Protein AF-A0A8X6WU64-F1 (afdb_monomer_lite)

Foldseek 3Di:
DDDPPPPPPPPPDPPVNVVVVVVVVVLVVLLCCLVPVVVVVVPDVPPPDPDDDDDQQDKDFDSDPPSDPPDTDIDGRHDDDDDDD

Organism: NCBI:txid2747483

Secondary structure (DSSP, 8-state):
-PPPP-------S-HHHHHHHHHHHHHHHHHHHHHHHHHHHT---TTSS-PPPP-TT-EEEE----S-TT--EEEE---------

Radius of gyration: 22.75 Å; chains: 1; bounding box: 36×39×63 Å

InterPro domains:
  IPR040676 Domain of unknown function DUF5641 [PF18701] (17-85)

pLDDT: mean 72.2, std 12.38, range [45.53, 91.06]

Sequence (85 aa):
MSFPEPHTVPDSFSLSSRWSLIQRLRDTFWARWSSEYLNELQRRTKWTDVKENLKVGQLVLLKNASKIPMKWTLARVIKIHPGED

Structure (mmCIF, N/CA/C/O backbone):
data_AF-A0A8X6WU64-F1
#
_entry.id   AF-A0A8X6WU64-F1
#
loop_
_atom_site.group_PDB
_atom_site.id
_atom_site.type_symbol
_atom_site.label_atom_id
_atom_site.label_alt_id
_atom_site.label_comp_id
_atom_site.label_asym_id
_atom_site.label_entity_id
_atom_site.label_seq_id
_atom_site.pdbx_PDB_ins_code
_atom_site.Cartn_x
_atom_site.Cartn_y
_atom_site.Cartn_z
_atom_site.occupancy
_atom_site.B_iso_or_equiv
_atom_site.auth_seq_id
_atom_site.auth_comp_id
_atom_site.auth_asym_id
_atom_site.auth_atom_id
_atom_site.pdbx_PDB_model_num
ATOM 1 N N . MET A 1 1 ? 16.680 32.061 -30.582 1.00 50.53 1 MET A N 1
ATOM 2 C CA . MET A 1 1 ? 16.471 30.970 -29.609 1.00 50.53 1 MET A CA 1
ATOM 3 C C . MET A 1 1 ? 16.380 29.679 -30.394 1.00 50.53 1 MET A C 1
ATOM 5 O O . MET A 1 1 ? 15.448 29.526 -31.170 1.00 50.53 1 MET A O 1
ATOM 9 N N . SER A 1 2 ? 17.406 28.837 -30.313 1.00 62.09 2 SER A N 1
ATOM 10 C CA . SER A 1 2 ? 17.475 27.562 -31.027 1.00 62.09 2 SER A CA 1
ATOM 11 C C . SER A 1 2 ? 16.507 26.568 -30.388 1.00 62.09 2 SER A C 1
ATOM 13 O O . SER A 1 2 ? 16.566 26.320 -29.185 1.00 62.09 2 SER A O 1
ATOM 15 N N . PHE A 1 3 ? 15.596 26.031 -31.198 1.00 56.25 3 PHE A N 1
ATOM 16 C CA . PHE A 1 3 ? 14.794 24.873 -30.821 1.00 56.25 3 PHE A CA 1
ATOM 17 C C . PHE A 1 3 ? 15.743 23.695 -30.549 1.00 56.25 3 PHE A C 1
ATOM 19 O O . PHE A 1 3 ? 16.677 23.506 -31.332 1.00 56.25 3 PHE A O 1
ATOM 26 N N . PRO A 1 4 ? 15.552 22.922 -29.466 1.00 67.81 4 PRO A N 1
ATOM 27 C CA . PRO A 1 4 ? 16.365 21.738 -29.238 1.00 67.81 4 PRO A CA 1
ATOM 28 C C . PRO A 1 4 ? 16.122 20.762 -30.392 1.00 67.81 4 PRO A C 1
ATOM 30 O O . PRO A 1 4 ? 14.970 20.471 -30.724 1.00 67.81 4 PRO A O 1
ATOM 33 N N . GLU A 1 5 ? 17.198 20.297 -31.027 1.00 61.59 5 GLU A N 1
ATOM 34 C CA . GLU A 1 5 ? 17.106 19.307 -32.097 1.00 61.59 5 GLU A CA 1
ATOM 35 C C . GLU A 1 5 ? 16.363 18.060 -31.591 1.00 61.59 5 GLU A C 1
ATOM 37 O O . GLU A 1 5 ? 16.611 17.605 -30.465 1.00 61.59 5 GLU A O 1
ATOM 42 N N . PRO A 1 6 ? 15.446 17.486 -32.392 1.00 66.31 6 PRO A N 1
ATOM 43 C CA . PRO A 1 6 ? 14.868 16.200 -32.062 1.00 66.31 6 PRO A CA 1
ATOM 44 C C . PRO A 1 6 ? 16.004 15.180 -32.060 1.00 66.31 6 PRO A C 1
ATOM 46 O O . PRO A 1 6 ? 16.584 14.856 -33.092 1.00 66.31 6 PRO A O 1
ATOM 49 N N . HIS A 1 7 ? 16.331 14.688 -30.872 1.00 57.88 7 HIS A N 1
ATOM 50 C CA . HIS A 1 7 ? 17.230 13.569 -30.674 1.00 57.88 7 HIS A CA 1
ATOM 51 C C . HIS A 1 7 ? 16.601 12.346 -31.351 1.00 57.88 7 HIS A C 1
ATOM 53 O O . HIS A 1 7 ? 15.780 11.639 -30.768 1.00 57.88 7 HIS A O 1
ATOM 59 N N . THR A 1 8 ? 16.954 12.092 -32.609 1.00 63.50 8 THR A N 1
ATOM 60 C CA . THR A 1 8 ? 16.639 10.830 -33.277 1.00 63.50 8 THR A CA 1
ATOM 61 C C . THR A 1 8 ? 17.552 9.767 -32.688 1.00 63.50 8 THR A C 1
ATOM 63 O O . THR A 1 8 ? 18.574 9.399 -33.265 1.00 63.50 8 THR A O 1
ATOM 66 N N . VAL A 1 9 ? 17.214 9.308 -31.482 1.00 63.50 9 VAL A N 1
ATOM 67 C CA . VAL A 1 9 ? 17.735 8.043 -30.977 1.00 63.50 9 VAL A CA 1
ATOM 68 C C . VAL A 1 9 ? 17.364 6.979 -32.014 1.00 63.50 9 VAL A C 1
ATOM 70 O O . VAL A 1 9 ? 16.190 6.896 -32.382 1.00 63.50 9 VAL A O 1
ATOM 73 N N . PRO A 1 10 ? 18.325 6.210 -32.555 1.00 57.88 10 PRO A N 1
ATOM 74 C CA . PRO A 1 10 ? 17.981 5.100 -33.423 1.00 57.88 10 PRO A CA 1
ATOM 75 C C . PRO A 1 10 ? 17.062 4.185 -32.618 1.00 57.88 10 PRO A C 1
ATOM 77 O O . PRO A 1 10 ? 17.408 3.781 -31.507 1.00 57.88 10 PRO A O 1
ATOM 80 N N . ASP A 1 11 ? 15.870 3.926 -33.150 1.00 61.66 11 ASP A N 1
ATOM 81 C CA . ASP A 1 11 ? 14.829 3.104 -32.532 1.00 61.66 11 ASP A CA 1
ATOM 82 C C . ASP A 1 11 ? 15.274 1.626 -32.577 1.00 61.66 11 ASP A C 1
ATOM 84 O O . ASP A 1 11 ? 14.724 0.793 -33.287 1.00 61.66 11 ASP A O 1
ATOM 88 N N . SER A 1 12 ? 16.377 1.305 -31.893 1.00 59.97 12 SER A N 1
ATOM 89 C CA . SER A 1 12 ? 16.952 -0.042 -31.793 1.00 59.97 12 SER A CA 1
ATOM 90 C C . SER A 1 12 ? 16.368 -0.828 -30.622 1.00 59.97 12 SER A C 1
ATOM 92 O O . SER A 1 12 ? 16.622 -2.024 -30.476 1.00 59.97 12 SER A O 1
ATOM 94 N N . PHE A 1 13 ? 15.548 -0.181 -29.793 1.00 61.56 13 PHE A N 1
ATOM 95 C CA . PHE A 1 13 ? 14.769 -0.847 -28.766 1.00 61.56 13 PHE A CA 1
ATOM 96 C C . PHE A 1 13 ? 13.379 -1.122 -29.310 1.00 61.56 13 PHE A C 1
ATOM 98 O O . PHE A 1 13 ? 12.604 -0.204 -29.558 1.00 61.56 13 PHE A O 1
ATOM 105 N N . SER A 1 14 ? 13.044 -2.404 -29.455 1.00 78.19 14 SER A N 1
ATOM 106 C CA . SER A 1 14 ? 11.690 -2.799 -29.835 1.00 78.19 14 SER A CA 1
ATOM 107 C C . SER A 1 14 ? 10.659 -2.109 -28.928 1.00 78.19 14 SER A C 1
ATOM 109 O O . SER A 1 14 ? 10.862 -1.984 -27.713 1.00 78.19 14 SER A O 1
ATOM 111 N N . LEU A 1 15 ? 9.524 -1.689 -29.493 1.00 78.69 15 LEU A N 1
ATOM 112 C CA . LEU A 1 15 ? 8.423 -1.084 -28.730 1.00 78.69 15 LEU A CA 1
ATOM 113 C C . LEU A 1 15 ? 8.003 -1.956 -27.529 1.00 78.69 15 LEU A C 1
ATOM 115 O O . LEU A 1 15 ? 7.645 -1.432 -26.475 1.00 78.69 15 LEU A O 1
ATOM 119 N N . SER A 1 16 ? 8.133 -3.280 -27.664 1.00 78.06 16 SER A N 1
ATOM 120 C CA . SER A 1 16 ? 7.931 -4.267 -26.598 1.00 78.06 16 SER A CA 1
ATOM 121 C C . SER A 1 16 ? 8.930 -4.112 -25.442 1.00 78.06 16 SER A C 1
ATOM 123 O O . SER A 1 16 ? 8.536 -4.079 -24.275 1.00 78.06 16 SER A O 1
ATOM 125 N N . SER A 1 17 ? 10.221 -3.937 -25.744 1.00 79.25 17 SER A N 1
ATOM 126 C CA . SER A 1 17 ? 11.267 -3.691 -24.742 1.00 79.25 17 SER A CA 1
ATOM 127 C C . SER A 1 17 ? 11.010 -2.395 -23.974 1.00 79.25 17 SER A C 1
ATOM 129 O O . SER A 1 17 ? 11.108 -2.373 -22.745 1.00 79.25 17 SER A O 1
ATOM 131 N N . ARG A 1 18 ? 10.617 -1.328 -24.682 1.00 83.38 18 ARG A N 1
ATOM 132 C CA . ARG A 1 18 ? 10.281 -0.040 -24.061 1.00 83.38 18 ARG A CA 1
ATOM 133 C C . ARG A 1 18 ? 9.037 -0.146 -23.178 1.00 83.38 18 ARG A C 1
ATOM 135 O O . ARG A 1 18 ? 9.035 0.366 -22.062 1.00 83.38 18 ARG A O 1
ATOM 142 N N . TRP A 1 19 ? 8.007 -0.856 -23.636 1.00 83.75 19 TRP A N 1
ATOM 143 C CA . TRP A 1 19 ? 6.804 -1.111 -22.845 1.00 83.75 19 TRP A CA 1
ATOM 144 C C . TRP A 1 19 ? 7.106 -1.901 -21.567 1.00 83.75 19 TRP A C 1
ATOM 146 O O . TRP A 1 19 ? 6.689 -1.496 -20.484 1.00 83.75 19 TRP A O 1
ATOM 156 N N . SER A 1 20 ? 7.891 -2.977 -21.669 1.00 85.38 20 SER A N 1
ATOM 157 C CA . SER A 1 20 ? 8.317 -3.788 -20.519 1.00 85.38 20 SER A CA 1
ATOM 158 C C . SER A 1 20 ? 9.107 -2.968 -19.492 1.00 85.38 20 SER A C 1
ATOM 160 O O . SER A 1 20 ? 8.871 -3.079 -18.286 1.00 85.38 20 SER A O 1
ATOM 162 N N . LEU A 1 21 ? 9.989 -2.076 -19.958 1.00 88.88 21 LEU A N 1
ATOM 163 C CA . LEU A 1 21 ? 10.723 -1.154 -19.091 1.00 88.88 21 LEU A CA 1
ATOM 164 C C . LEU A 1 21 ? 9.780 -0.196 -18.350 1.00 88.88 21 LEU A C 1
ATOM 166 O O . LEU A 1 21 ? 9.899 -0.044 -17.135 1.00 88.88 21 LEU A O 1
ATOM 170 N N . ILE A 1 22 ? 8.816 0.406 -19.053 1.00 89.50 22 ILE A N 1
ATOM 171 C CA . ILE A 1 22 ? 7.823 1.310 -18.451 1.00 89.50 22 ILE A CA 1
ATOM 172 C C . ILE A 1 22 ? 6.971 0.574 -17.408 1.00 89.50 22 ILE A C 1
ATOM 174 O O . ILE A 1 22 ? 6.746 1.112 -16.325 1.00 89.50 22 ILE A O 1
ATOM 178 N N . GLN A 1 23 ? 6.539 -0.661 -17.688 1.00 89.00 23 GLN A N 1
ATOM 179 C CA . GLN A 1 23 ? 5.794 -1.469 -16.714 1.00 89.00 23 GLN A CA 1
ATOM 180 C C . GLN A 1 23 ? 6.636 -1.763 -15.466 1.00 89.00 23 GLN A C 1
ATOM 182 O O . GLN A 1 23 ? 6.174 -1.536 -14.352 1.00 89.00 23 GLN A O 1
ATOM 187 N N . ARG A 1 24 ? 7.907 -2.159 -15.628 1.00 89.81 24 ARG A N 1
ATOM 188 C CA . ARG A 1 24 ? 8.814 -2.380 -14.487 1.00 89.81 24 ARG A CA 1
ATOM 189 C C . ARG A 1 24 ? 9.024 -1.124 -13.644 1.00 89.81 24 ARG A C 1
ATOM 191 O O . ARG A 1 24 ? 9.033 -1.209 -12.414 1.00 89.81 24 ARG A O 1
ATOM 198 N N . LEU A 1 25 ? 9.195 0.034 -14.284 1.00 91.06 25 LEU A N 1
ATOM 199 C CA . LEU A 1 25 ? 9.337 1.314 -13.585 1.00 91.06 25 LEU A CA 1
ATOM 200 C C . LEU A 1 25 ? 8.063 1.667 -12.816 1.00 91.06 25 LEU A C 1
ATOM 202 O O . LEU A 1 25 ? 8.141 2.037 -11.646 1.00 91.06 25 LEU A O 1
ATOM 206 N N . ARG A 1 26 ? 6.895 1.481 -13.442 1.00 88.88 26 ARG A N 1
ATOM 207 C CA . ARG A 1 26 ? 5.589 1.653 -12.801 1.00 88.88 26 ARG A CA 1
ATOM 208 C C . ARG A 1 26 ? 5.445 0.750 -11.576 1.00 88.88 26 ARG A C 1
ATOM 210 O O . ARG A 1 26 ? 5.077 1.243 -10.514 1.00 88.88 26 ARG A O 1
ATOM 217 N N . ASP A 1 27 ? 5.730 -0.540 -11.706 1.00 87.00 27 ASP A N 1
ATOM 218 C CA . ASP A 1 27 ? 5.578 -1.501 -10.610 1.00 87.00 27 ASP A CA 1
ATOM 219 C C . ASP A 1 27 ? 6.521 -1.177 -9.450 1.00 87.00 27 ASP A C 1
ATOM 221 O O . ASP A 1 27 ? 6.106 -1.172 -8.292 1.00 87.00 27 ASP A O 1
ATOM 225 N N . THR A 1 28 ? 7.772 -0.827 -9.758 1.00 88.38 28 THR A N 1
ATOM 226 C CA . THR A 1 28 ? 8.760 -0.412 -8.752 1.00 88.38 28 THR A CA 1
ATOM 227 C C . THR A 1 28 ? 8.318 0.863 -8.037 1.00 88.38 28 THR A C 1
ATOM 229 O O . THR A 1 28 ? 8.412 0.950 -6.811 1.00 88.38 28 THR A O 1
ATOM 232 N N . PHE A 1 29 ? 7.798 1.838 -8.788 1.00 85.69 29 PHE A N 1
ATOM 233 C CA . PHE A 1 29 ? 7.260 3.075 -8.235 1.00 85.69 29 PHE A CA 1
ATOM 234 C C . PHE A 1 29 ? 6.085 2.804 -7.292 1.00 85.69 29 PHE A C 1
ATOM 236 O O . PHE A 1 29 ? 6.109 3.264 -6.156 1.00 85.69 29 PHE A O 1
ATOM 243 N N . TRP A 1 30 ? 5.088 2.016 -7.708 1.00 79.12 30 TRP A N 1
ATOM 244 C CA . TRP A 1 30 ? 3.925 1.711 -6.866 1.00 79.12 30 TRP A CA 1
ATOM 245 C C . TRP A 1 30 ? 4.271 0.839 -5.659 1.00 79.12 30 TRP A C 1
ATOM 247 O O . TRP A 1 30 ? 3.701 1.039 -4.587 1.00 79.12 30 TRP A O 1
ATOM 257 N N . ALA A 1 31 ? 5.224 -0.086 -5.792 1.00 82.44 31 ALA A N 1
ATOM 258 C CA . ALA A 1 31 ? 5.728 -0.864 -4.665 1.00 82.44 31 ALA A CA 1
ATOM 259 C C . ALA A 1 31 ? 6.362 0.051 -3.606 1.00 82.44 31 ALA A C 1
ATOM 261 O O . ALA A 1 31 ? 5.991 -0.020 -2.434 1.00 82.44 31 ALA A O 1
ATOM 262 N N . ARG A 1 32 ? 7.248 0.967 -4.023 1.00 82.12 32 ARG A N 1
ATOM 263 C CA . ARG A 1 32 ? 7.866 1.948 -3.118 1.00 82.12 32 ARG A CA 1
ATOM 264 C C . ARG A 1 32 ? 6.849 2.921 -2.541 1.00 82.12 32 ARG A C 1
ATOM 266 O O . ARG A 1 32 ? 6.783 3.060 -1.328 1.00 82.12 32 ARG A O 1
ATOM 273 N N . TRP A 1 33 ? 5.995 3.509 -3.376 1.00 77.75 33 TRP A N 1
ATOM 274 C CA . TRP A 1 33 ? 4.947 4.428 -2.936 1.00 77.75 33 TRP A CA 1
ATOM 275 C C . TRP A 1 33 ? 4.009 3.765 -1.922 1.00 77.75 33 TRP A C 1
ATOM 277 O O . TRP A 1 33 ? 3.790 4.311 -0.852 1.00 77.75 33 TRP A O 1
ATOM 287 N N . SER A 1 34 ? 3.505 2.557 -2.188 1.00 74.75 34 SER A N 1
ATOM 288 C CA . SER A 1 34 ? 2.601 1.870 -1.251 1.00 74.75 34 SER A CA 1
ATOM 289 C C . SER A 1 34 ? 3.267 1.518 0.083 1.00 74.75 34 SER A C 1
ATOM 291 O O . SER A 1 34 ? 2.60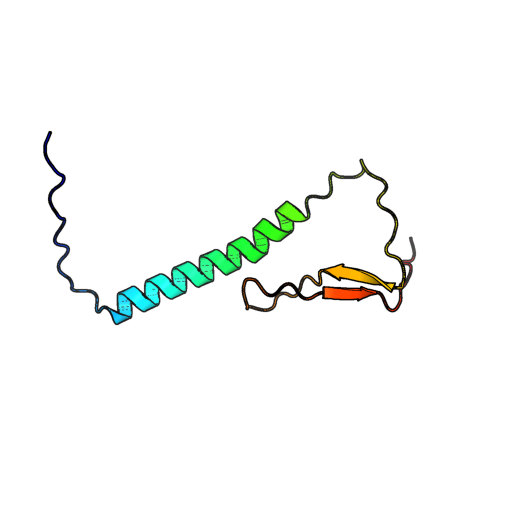2 1.534 1.116 1.00 74.75 34 SER A O 1
ATOM 293 N N . SER A 1 35 ? 4.572 1.234 0.078 1.00 73.19 35 SER A N 1
ATOM 294 C CA . SER A 1 35 ? 5.342 0.974 1.294 1.00 73.19 35 SER A CA 1
ATOM 295 C C . SER A 1 35 ? 5.607 2.263 2.076 1.00 73.19 35 SER A C 1
ATOM 297 O O . SER A 1 35 ? 5.318 2.348 3.268 1.00 73.19 35 SER A O 1
ATOM 299 N N . GLU A 1 36 ? 6.131 3.286 1.407 1.00 71.44 36 GLU A N 1
ATOM 300 C CA . GLU A 1 36 ? 6.659 4.495 2.042 1.00 71.44 36 GLU A CA 1
ATOM 301 C C . GLU A 1 36 ? 5.561 5.526 2.317 1.00 71.44 36 GLU A C 1
ATOM 303 O O . GLU A 1 36 ? 5.434 5.994 3.446 1.00 71.44 36 GLU A O 1
ATOM 308 N N . TYR A 1 37 ? 4.685 5.799 1.347 1.00 67.75 37 TYR A N 1
ATOM 309 C CA . TYR A 1 37 ? 3.624 6.800 1.482 1.00 67.75 37 TYR A CA 1
ATOM 310 C C . TYR A 1 37 ? 2.609 6.422 2.564 1.00 67.75 37 TYR A C 1
ATOM 312 O O . TYR A 1 37 ? 2.150 7.278 3.314 1.00 67.75 37 TYR A O 1
ATOM 320 N N . LEU A 1 38 ? 2.281 5.132 2.709 1.00 63.38 38 LEU A N 1
ATOM 321 C CA . LEU A 1 38 ? 1.419 4.678 3.803 1.00 63.38 38 LEU A CA 1
ATOM 322 C C . LEU A 1 38 ? 2.079 4.807 5.171 1.00 63.38 38 LEU A C 1
ATOM 324 O O . LEU A 1 38 ? 1.385 5.091 6.146 1.00 63.38 38 LEU A O 1
ATOM 328 N N . ASN A 1 39 ? 3.392 4.595 5.257 1.00 63.06 39 ASN A N 1
ATOM 329 C CA . ASN A 1 39 ? 4.127 4.800 6.500 1.00 63.06 39 ASN A CA 1
ATOM 330 C C . ASN A 1 39 ? 4.222 6.293 6.848 1.00 63.06 39 ASN A C 1
ATOM 332 O O . ASN A 1 39 ? 4.074 6.644 8.016 1.00 63.06 39 ASN A O 1
ATOM 336 N N . GLU A 1 40 ? 4.371 7.173 5.854 1.00 64.00 40 GLU A N 1
ATOM 337 C CA . GLU A 1 40 ? 4.309 8.625 6.051 1.00 64.00 40 GLU A CA 1
ATOM 338 C C . GLU A 1 40 ? 2.907 9.106 6.442 1.00 64.00 40 GLU A C 1
ATOM 340 O O . GLU A 1 40 ? 2.783 9.886 7.384 1.00 64.00 40 GLU A O 1
ATOM 345 N N . LEU A 1 41 ? 1.838 8.592 5.818 1.00 62.09 41 LEU A N 1
ATOM 346 C CA . LEU A 1 41 ? 0.456 8.879 6.237 1.00 62.09 41 LEU A CA 1
ATOM 347 C C . LEU A 1 41 ? 0.162 8.348 7.648 1.00 62.09 41 LEU A C 1
ATOM 349 O O . LEU A 1 41 ? -0.633 8.924 8.389 1.00 62.09 41 LEU A O 1
ATOM 353 N N . GLN A 1 42 ? 0.809 7.242 8.026 1.00 57.19 42 GLN A N 1
ATOM 354 C CA . GLN A 1 42 ? 0.797 6.694 9.379 1.00 57.19 42 GLN A CA 1
ATOM 355 C C . GLN A 1 42 ? 1.836 7.334 10.308 1.00 57.19 42 GLN A C 1
ATOM 357 O O . GLN A 1 42 ? 2.016 6.792 11.404 1.00 57.19 42 GLN A O 1
ATOM 362 N N . ARG A 1 43 ? 2.471 8.477 9.973 1.00 56.31 43 ARG A N 1
ATOM 363 C CA . ARG A 1 43 ? 3.158 9.302 10.986 1.00 56.31 43 ARG A CA 1
ATOM 364 C C . ARG A 1 43 ? 2.128 9.715 12.032 1.00 56.31 43 ARG A C 1
ATOM 366 O O . ARG A 1 43 ? 1.526 10.781 11.980 1.00 56.31 43 ARG A O 1
ATOM 373 N N . ARG A 1 44 ? 1.939 8.852 13.028 1.00 54.81 44 ARG A N 1
ATOM 374 C CA . ARG A 1 44 ? 1.424 9.238 14.325 1.00 54.81 44 ARG A CA 1
ATOM 375 C C . ARG A 1 44 ? 2.445 10.225 14.858 1.00 54.81 44 ARG A C 1
ATOM 377 O O . ARG A 1 44 ?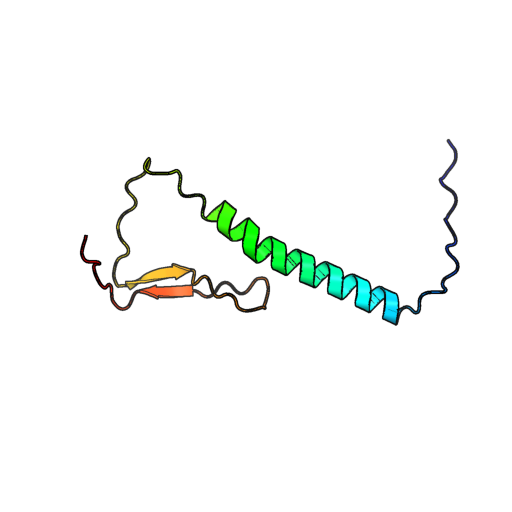 3.603 9.860 15.062 1.00 54.81 44 ARG A O 1
ATOM 384 N N . THR A 1 45 ? 2.028 11.468 15.060 1.00 54.06 45 THR A N 1
ATOM 385 C CA . THR A 1 45 ? 2.729 12.377 15.959 1.00 54.06 45 THR A CA 1
ATOM 386 C C . THR A 1 45 ? 2.922 11.597 17.255 1.00 54.06 45 THR A C 1
ATOM 388 O O . THR A 1 45 ? 1.943 11.184 17.878 1.00 54.06 45 THR A O 1
ATOM 391 N N . LYS A 1 46 ? 4.169 11.232 17.573 1.00 45.53 46 LYS A N 1
ATOM 392 C CA . LYS A 1 46 ? 4.489 10.460 18.775 1.00 45.53 46 LYS A CA 1
ATOM 393 C C . LYS A 1 46 ? 3.833 11.183 19.961 1.00 45.53 46 LYS A C 1
ATOM 395 O O . LYS A 1 46 ? 4.159 12.335 20.224 1.00 45.53 46 LYS A O 1
ATOM 400 N N . TRP A 1 47 ? 2.896 10.500 20.618 1.00 55.25 47 TRP A N 1
ATOM 401 C CA . TRP A 1 47 ? 2.402 10.799 21.967 1.00 55.25 47 TRP A CA 1
ATOM 402 C C . TRP A 1 47 ? 1.833 12.202 22.236 1.00 55.25 47 TRP A C 1
ATOM 404 O O . TRP A 1 47 ? 1.888 12.658 23.370 1.00 55.25 47 TRP A O 1
ATOM 414 N N . THR A 1 48 ? 1.285 12.898 21.238 1.00 54.66 48 THR A N 1
ATOM 415 C CA . THR A 1 48 ? 0.696 14.242 21.452 1.00 54.66 48 THR A CA 1
ATOM 416 C C . THR A 1 48 ? -0.825 14.267 21.408 1.00 54.66 48 TH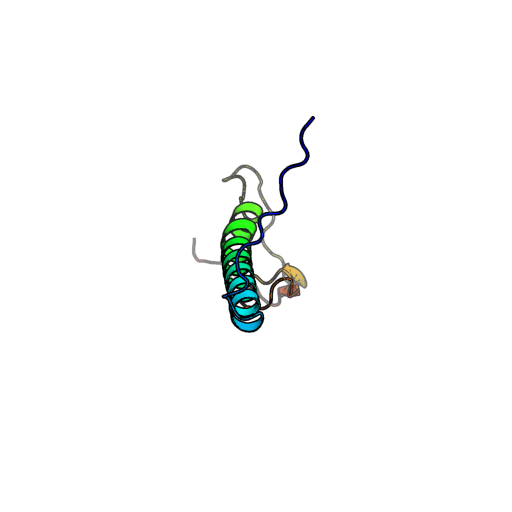R A C 1
ATOM 418 O O . THR A 1 48 ? -1.418 15.203 21.927 1.00 54.66 48 THR A O 1
ATOM 421 N N . ASP A 1 49 ? -1.459 13.230 20.861 1.00 56.41 49 ASP A N 1
ATOM 422 C CA . ASP A 1 49 ? -2.914 13.142 20.773 1.00 56.41 49 ASP A CA 1
ATOM 423 C C . ASP A 1 49 ? -3.393 11.812 21.357 1.00 56.41 49 ASP A C 1
ATOM 425 O O . ASP A 1 49 ? -3.015 10.732 20.881 1.00 56.41 49 ASP A O 1
ATOM 429 N N . VAL A 1 50 ? -4.219 11.886 22.402 1.00 59.97 50 VAL A N 1
ATOM 430 C CA . VAL A 1 50 ? -4.917 10.728 22.967 1.00 59.97 50 VAL A CA 1
ATOM 431 C C . VAL A 1 50 ? -5.988 10.323 21.958 1.00 59.97 50 VAL A C 1
ATOM 433 O O . VAL A 1 50 ? -7.134 10.759 22.016 1.00 59.97 50 VAL A O 1
ATOM 436 N N . LYS A 1 51 ? -5.609 9.504 20.974 1.00 65.81 51 LYS A N 1
ATOM 437 C CA . LYS A 1 51 ? -6.591 8.883 20.084 1.00 65.81 51 LYS A CA 1
ATOM 438 C C . LYS A 1 51 ? -7.387 7.856 20.873 1.00 65.81 51 LYS A C 1
ATOM 440 O O . LYS A 1 51 ? -6.802 6.973 21.496 1.00 65.81 51 LYS A O 1
ATOM 445 N N . GLU A 1 52 ? -8.712 7.952 20.791 1.00 70.69 52 GLU A N 1
ATOM 446 C CA . GLU A 1 52 ? -9.601 6.925 21.326 1.00 70.69 52 GLU A CA 1
ATOM 447 C C . GLU A 1 52 ? -9.195 5.540 20.801 1.00 70.69 52 GLU A C 1
ATOM 449 O O . GLU A 1 52 ? -8.864 5.368 19.620 1.00 70.69 52 GLU A O 1
ATOM 454 N N . ASN A 1 53 ? -9.237 4.546 21.690 1.00 76.38 53 ASN A N 1
ATOM 455 C CA . ASN A 1 53 ? -9.068 3.152 21.305 1.00 76.38 53 ASN A CA 1
ATOM 456 C C . ASN A 1 53 ? -10.119 2.755 20.259 1.00 76.38 53 ASN A C 1
ATOM 458 O O . ASN A 1 53 ? -11.229 3.291 20.233 1.00 76.38 53 ASN A O 1
ATOM 462 N N . LEU A 1 54 ? -9.761 1.798 19.398 1.00 80.19 54 LEU A N 1
ATOM 463 C CA . LEU A 1 54 ? -10.694 1.229 18.424 1.00 80.19 54 LEU A CA 1
ATOM 464 C C . LEU A 1 54 ? -11.944 0.719 19.150 1.00 80.19 54 LEU A C 1
ATOM 466 O O . LEU A 1 54 ? -11.830 0.141 20.227 1.00 80.19 54 LEU A O 1
ATOM 470 N N . LYS A 1 55 ? -13.124 0.919 18.557 1.00 84.88 55 LYS A N 1
ATOM 471 C CA . LYS A 1 55 ? -14.407 0.446 19.103 1.00 84.88 55 LYS A CA 1
ATOM 472 C C . LYS A 1 55 ? -14.990 -0.654 18.214 1.00 84.88 55 LYS A C 1
ATOM 474 O O . LYS A 1 55 ? -14.836 -0.626 16.991 1.00 84.88 55 LYS A O 1
ATOM 479 N N . VAL A 1 56 ? -15.672 -1.634 18.814 1.00 87.94 56 VAL A N 1
ATOM 480 C CA . VAL A 1 56 ? -16.432 -2.638 18.048 1.00 87.94 56 VAL A CA 1
ATOM 481 C C . VAL A 1 56 ? -17.490 -1.910 17.215 1.00 87.94 56 VAL A C 1
ATOM 483 O O . VAL A 1 56 ? -18.155 -1.001 17.699 1.00 87.94 56 VAL A O 1
ATOM 486 N N . GLY A 1 57 ? -17.614 -2.278 15.942 1.00 84.69 57 GLY A N 1
ATOM 487 C CA . GLY A 1 57 ? -18.499 -1.628 14.975 1.00 84.69 57 GLY A CA 1
ATOM 488 C C . GLY A 1 57 ? -17.865 -0.473 14.195 1.00 84.69 57 GLY A C 1
ATOM 489 O O . GLY A 1 57 ? -18.443 -0.038 13.198 1.00 84.69 57 GLY A O 1
ATOM 490 N N . GLN A 1 58 ? -16.668 -0.013 14.572 1.00 84.94 58 GLN A N 1
ATOM 491 C CA . GLN A 1 58 ? -15.974 1.061 13.865 1.00 84.94 58 GLN A CA 1
ATOM 492 C C . GLN A 1 58 ? -15.483 0.601 12.485 1.00 84.94 58 GLN A C 1
ATOM 494 O O . GLN A 1 58 ? -14.982 -0.517 12.324 1.00 84.94 58 GLN A O 1
ATOM 499 N N . LEU A 1 59 ? -15.622 1.476 11.485 1.00 85.94 59 LEU A N 1
ATOM 500 C CA . LEU A 1 59 ? -15.086 1.260 10.145 1.00 85.94 59 LEU A CA 1
ATOM 501 C C . LEU A 1 59 ? -13.604 1.647 10.118 1.00 85.94 59 LEU A C 1
ATOM 503 O O . LEU A 1 59 ? -13.233 2.748 10.523 1.00 85.94 59 LEU A O 1
ATOM 507 N N . VAL A 1 60 ? -12.763 0.738 9.643 1.00 82.69 60 VAL A N 1
ATOM 508 C CA . VAL A 1 60 ? -11.310 0.893 9.585 1.00 82.69 60 VAL A CA 1
ATOM 509 C C . VAL A 1 60 ? -10.790 0.553 8.197 1.00 82.69 60 VAL A C 1
ATOM 511 O O . VAL A 1 60 ? -11.371 -0.248 7.465 1.00 82.69 60 VAL A O 1
ATOM 514 N N . LEU A 1 61 ? -9.671 1.167 7.833 1.00 80.69 61 LEU A N 1
ATOM 515 C CA . LEU A 1 61 ? -8.973 0.877 6.592 1.00 80.69 61 LEU A CA 1
ATOM 516 C C . LEU A 1 61 ? -8.011 -0.292 6.814 1.00 80.69 61 LEU A C 1
ATOM 518 O O . LEU A 1 61 ? -7.110 -0.213 7.651 1.00 80.69 61 LEU A O 1
ATOM 522 N N . LEU A 1 62 ? -8.193 -1.378 6.068 1.00 77.31 62 LEU A N 1
ATOM 523 C CA . LEU A 1 62 ? -7.312 -2.535 6.131 1.00 77.31 62 LEU A CA 1
ATOM 524 C C . LEU A 1 62 ? -6.063 -2.260 5.288 1.00 77.31 62 LEU A C 1
ATOM 526 O O . LEU A 1 62 ? -6.136 -2.172 4.060 1.00 77.31 62 LEU A O 1
ATOM 530 N N . LYS A 1 63 ? -4.902 -2.172 5.947 1.00 67.81 63 LYS A N 1
ATOM 531 C CA . LYS A 1 63 ? -3.591 -2.157 5.284 1.00 67.81 63 LYS A CA 1
ATOM 532 C C . LYS A 1 63 ? -3.304 -3.558 4.744 1.00 67.81 63 LYS A C 1
ATOM 534 O O . LYS A 1 63 ? -2.607 -4.351 5.367 1.00 67.81 63 LYS A O 1
ATOM 539 N N . ASN A 1 64 ? -3.907 -3.894 3.612 1.00 65.44 64 ASN A N 1
ATOM 540 C CA . ASN A 1 64 ? -3.617 -5.133 2.913 1.00 65.44 64 ASN A CA 1
ATOM 541 C C . ASN A 1 64 ? -2.422 -4.894 1.980 1.00 65.44 64 ASN A C 1
ATOM 543 O O . ASN A 1 64 ? -2.482 -4.015 1.125 1.00 65.44 64 ASN A O 1
ATOM 547 N N . ALA A 1 65 ? -1.360 -5.694 2.104 1.00 56.31 65 ALA A N 1
ATOM 548 C CA . ALA A 1 65 ? -0.209 -5.701 1.191 1.00 56.31 65 ALA A CA 1
ATOM 549 C C . ALA A 1 65 ? -0.547 -6.314 -0.187 1.00 56.31 65 ALA A C 1
ATOM 551 O O . ALA A 1 65 ? 0.301 -6.894 -0.866 1.00 56.31 65 ALA A O 1
ATOM 552 N N . SER A 1 66 ? -1.815 -6.24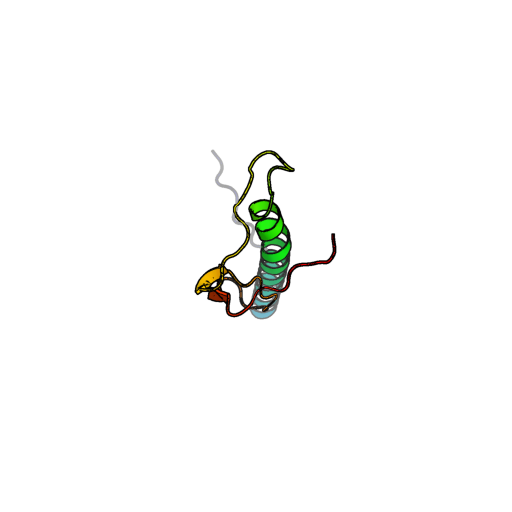7 -0.595 1.00 56.72 66 SER A N 1
ATOM 553 C CA . SER A 1 66 ? -2.260 -6.746 -1.885 1.00 56.72 66 SER A CA 1
ATOM 554 C C . SER A 1 66 ? -1.652 -5.883 -2.978 1.00 56.72 66 SER A C 1
ATOM 556 O O . SER A 1 66 ? -1.801 -4.666 -2.974 1.00 56.72 66 SER A O 1
ATOM 558 N N . LYS A 1 67 ? -1.006 -6.537 -3.944 1.00 55.44 67 LYS A N 1
ATOM 559 C CA . LYS A 1 67 ? -0.255 -5.936 -5.060 1.00 55.44 67 LYS A CA 1
ATOM 560 C C . LYS A 1 67 ? -1.085 -5.059 -6.015 1.00 55.44 67 LYS A C 1
ATOM 562 O O . LYS A 1 67 ? -0.575 -4.661 -7.054 1.00 55.44 67 LYS A O 1
ATOM 567 N N . ILE A 1 68 ? -2.357 -4.791 -5.710 1.00 62.59 68 ILE A N 1
ATOM 568 C CA . ILE A 1 68 ? -3.240 -3.963 -6.531 1.00 62.59 68 ILE A CA 1
ATOM 569 C C . ILE A 1 68 ? -3.177 -2.529 -5.987 1.00 62.59 68 ILE A C 1
ATOM 571 O O . ILE A 1 68 ? -3.793 -2.252 -4.951 1.00 62.59 68 ILE A O 1
ATOM 575 N N . PRO A 1 69 ? -2.457 -1.608 -6.654 1.00 56.66 69 PRO A N 1
ATOM 576 C CA . PRO A 1 69 ? -2.478 -0.203 -6.271 1.00 56.66 69 PRO A CA 1
ATOM 577 C C . PRO A 1 69 ? -3.923 0.328 -6.307 1.00 56.66 69 PRO A C 1
ATOM 579 O O . PRO A 1 69 ? -4.706 -0.044 -7.177 1.00 56.66 69 PRO A O 1
ATOM 582 N N . MET A 1 70 ? -4.270 1.196 -5.350 1.00 63.28 70 MET A N 1
ATOM 583 C CA . MET A 1 70 ? -5.576 1.875 -5.209 1.00 63.28 70 MET A CA 1
ATOM 584 C C . MET A 1 70 ? -6.758 1.042 -4.671 1.00 63.28 70 MET A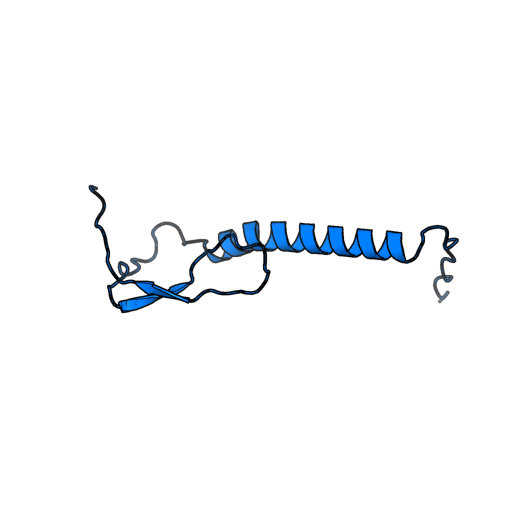 C 1
ATOM 586 O O . MET A 1 70 ? -7.867 1.571 -4.583 1.00 63.28 70 MET A O 1
ATOM 590 N N . LYS A 1 71 ? -6.568 -0.215 -4.240 1.00 66.75 71 LYS A N 1
ATOM 591 C CA . LYS A 1 71 ? -7.649 -0.978 -3.586 1.00 66.75 71 LYS A CA 1
ATOM 592 C C . LYS A 1 71 ? -7.653 -0.785 -2.066 1.00 66.75 71 LYS A C 1
ATOM 594 O O . LYS A 1 71 ? -7.074 -1.559 -1.307 1.00 66.75 71 LYS A O 1
ATOM 599 N N . TRP A 1 72 ? -8.376 0.235 -1.626 1.00 71.69 72 TRP A N 1
ATOM 600 C CA . TRP A 1 72 ? -8.606 0.550 -0.218 1.00 71.69 72 TRP A CA 1
ATOM 601 C C . TRP A 1 72 ? -9.699 -0.347 0.369 1.00 71.69 72 TRP A C 1
ATOM 603 O O . TRP A 1 72 ? -10.889 -0.084 0.217 1.00 71.69 72 TRP A O 1
ATOM 613 N N . THR A 1 73 ? -9.305 -1.448 1.012 1.00 77.06 73 THR A N 1
ATOM 614 C CA . THR A 1 73 ? -10.275 -2.369 1.623 1.00 77.06 73 THR A CA 1
ATOM 615 C C . THR A 1 73 ? -10.752 -1.799 2.954 1.00 77.06 73 THR A C 1
ATOM 617 O O . THR A 1 73 ? -9.955 -1.603 3.869 1.00 77.06 73 THR A O 1
ATOM 620 N N . LEU A 1 74 ? -12.053 -1.541 3.068 1.00 82.94 74 LEU A N 1
ATOM 621 C CA . LEU A 1 74 ? -12.689 -1.139 4.319 1.00 82.94 74 LEU A CA 1
ATOM 622 C C . LEU A 1 74 ? -13.108 -2.387 5.100 1.00 82.94 74 LEU A C 1
ATOM 624 O O . LEU A 1 74 ? -13.648 -3.334 4.530 1.00 82.94 74 LEU A O 1
ATOM 628 N N . ALA A 1 75 ? -12.864 -2.383 6.405 1.00 83.56 75 ALA A N 1
ATOM 629 C CA . ALA A 1 75 ? -13.237 -3.449 7.321 1.00 83.56 75 ALA A CA 1
ATOM 630 C C . ALA A 1 75 ? -13.998 -2.873 8.518 1.00 83.56 75 ALA A C 1
ATOM 632 O O . ALA A 1 75 ? -13.844 -1.704 8.866 1.00 83.56 75 ALA A O 1
ATOM 633 N N . ARG A 1 76 ? -14.824 -3.697 9.161 1.00 89.62 76 ARG A N 1
ATOM 634 C CA . ARG A 1 76 ? -15.510 -3.343 10.406 1.00 89.62 76 ARG A CA 1
ATOM 635 C C . ARG A 1 76 ? -14.888 -4.124 11.553 1.00 89.62 76 ARG A C 1
ATOM 637 O O . ARG A 1 76 ? -14.714 -5.336 11.448 1.00 89.62 76 ARG A O 1
ATOM 644 N N . VAL A 1 77 ? -14.571 -3.440 12.648 1.00 87.25 77 VAL A N 1
ATOM 645 C CA . VAL A 1 77 ? -14.047 -4.088 13.855 1.00 87.25 77 VAL A CA 1
ATOM 646 C C . VAL A 1 77 ? -15.149 -4.954 14.466 1.00 87.25 77 VAL A C 1
ATOM 648 O O . VAL A 1 77 ? -16.162 -4.432 14.921 1.00 87.25 77 VAL A O 1
ATOM 651 N N . ILE A 1 78 ? -14.965 -6.275 14.469 1.00 88.25 78 ILE A N 1
ATOM 652 C CA . ILE A 1 78 ? -15.930 -7.228 15.050 1.00 88.25 78 ILE A CA 1
ATOM 653 C C . ILE A 1 78 ? -15.629 -7.559 16.512 1.00 88.25 78 ILE A C 1
ATOM 655 O O . ILE A 1 78 ? -16.539 -7.820 17.290 1.00 88.25 78 ILE A O 1
ATOM 659 N N . LYS A 1 79 ? -14.350 -7.553 16.891 1.00 86.12 79 LYS A N 1
ATOM 660 C CA . LYS A 1 79 ? -13.884 -7.917 18.225 1.00 86.12 79 LYS A CA 1
ATOM 661 C C . LYS A 1 79 ? -12.555 -7.228 18.495 1.00 86.12 79 LYS A C 1
ATOM 663 O O . LYS A 1 79 ? -11.736 -7.092 17.588 1.00 86.12 79 LYS A O 1
ATOM 668 N N . ILE A 1 80 ? -12.360 -6.812 19.739 1.00 86.06 80 ILE A N 1
ATOM 669 C CA . ILE A 1 80 ? -11.115 -6.225 20.230 1.00 86.06 80 ILE A CA 1
ATOM 670 C C . ILE A 1 80 ? -10.561 -7.175 21.285 1.00 86.06 80 ILE A C 1
ATOM 672 O O . ILE A 1 80 ? -11.315 -7.682 22.114 1.00 86.06 80 ILE A O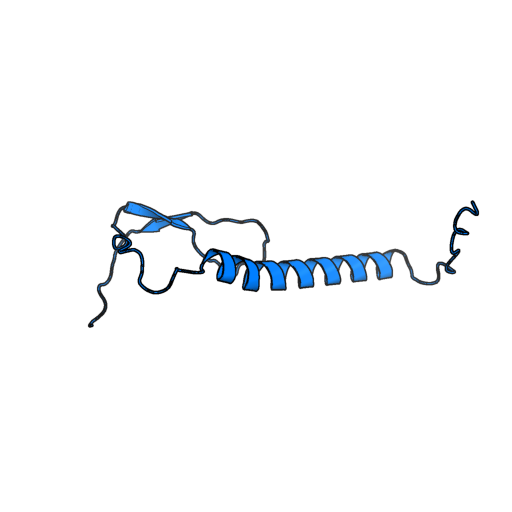 1
ATOM 676 N N . HIS A 1 81 ? -9.259 -7.424 21.228 1.00 83.25 81 HIS A N 1
ATOM 677 C CA . HIS A 1 81 ? -8.539 -8.165 22.253 1.00 83.25 81 HIS A CA 1
ATOM 678 C C . HIS A 1 81 ? -7.616 -7.159 22.949 1.00 83.25 81 HIS A C 1
ATOM 680 O O . HIS A 1 81 ? -6.746 -6.610 22.268 1.00 83.25 81 HIS A O 1
ATOM 686 N N . PRO A 1 82 ? -7.842 -6.833 24.234 1.00 79.56 82 PRO A N 1
ATOM 687 C CA . PRO A 1 82 ? -6.899 -6.012 24.981 1.00 79.56 82 PRO A CA 1
ATOM 688 C C . PRO A 1 82 ? -5.572 -6.773 25.094 1.00 79.56 82 PRO A C 1
ATOM 690 O O . PRO A 1 82 ? -5.577 -7.984 25.313 1.00 79.56 82 PRO A O 1
ATOM 693 N N . GLY A 1 83 ? -4.456 -6.079 24.875 1.00 78.50 83 GLY A N 1
ATOM 694 C CA . GLY A 1 83 ? -3.136 -6.622 25.191 1.00 78.50 83 GLY A CA 1
ATOM 695 C C . GLY A 1 83 ? -2.918 -6.603 26.701 1.00 78.50 83 GLY A C 1
ATOM 696 O O . GLY A 1 83 ? -3.477 -5.742 27.379 1.00 78.50 83 GLY A O 1
ATOM 697 N N . GLU A 1 84 ? -2.139 -7.551 27.213 1.00 65.94 84 GLU A N 1
ATOM 698 C CA . GLU A 1 84 ? -1.556 -7.438 28.550 1.00 65.94 84 GLU A CA 1
ATOM 699 C C . GLU A 1 84 ? -0.474 -6.353 28.489 1.00 65.94 84 GLU A C 1
ATOM 701 O O . GLU A 1 84 ? 0.568 -6.565 27.870 1.00 65.94 84 GLU A O 1
ATOM 706 N N . ASP A 1 85 ? -0.756 -5.185 29.061 1.00 53.44 85 ASP A N 1
ATOM 707 C CA . ASP A 1 85 ? 0.217 -4.132 29.373 1.00 53.44 85 ASP A CA 1
ATOM 708 C C . ASP A 1 85 ? 0.032 -3.748 30.847 1.00 53.44 85 ASP A C 1
ATOM 710 O O . ASP A 1 85 ? -1.148 -3.659 31.277 1.00 53.44 85 ASP A O 1
#